Protein AF-A0A1Z9S1Y5-F1 (afdb_monomer_lite)

Radius of gyration: 15.93 Å; chains: 1; bounding box: 48×33×45 Å

Secondary structure (DSSP, 8-state):
------PPEEEEEEEEEE-TT--EEEGGG-TTEEE-TTSEEEEEESSSEEEEEEEEEEEETT-S-GGGEEEEEEEEETTEEEEEPP-PPPHHHHHHHHH-SS---EEEEEEEEEESEEEEEEEEEEEE-SS-EEEEEEEEEEEEEE---

Sequence (149 aa):
FGDVTAASLDGDWEVAVITEDGELVLASASGDVLDMDGDGFAWTTDDGVLHGTAWVLFTLSDNHEVSENDVEIRLSSNAGSDLIEAATVPDALLNLSRADADHRWFAMPLGSDLAEGRWTITVDIEEQGSPWVNTREYSWYLDIIEERD

pLDDT: mean 82.62, std 13.9, range [41.0, 96.81]

Structure (mmCIF, N/CA/C/O backbone):
data_AF-A0A1Z9S1Y5-F1
#
_entry.id   AF-A0A1Z9S1Y5-F1
#
loop_
_atom_site.group_PDB
_atom_site.id
_atom_site.type_symbol
_atom_site.label_atom_id
_atom_site.label_alt_id
_atom_site.label_comp_id
_atom_site.label_asym_id
_atom_site.label_entity_id
_atom_site.label_seq_id
_atom_site.pdbx_PDB_ins_code
_atom_site.Cartn_x
_atom_site.Cartn_y
_atom_site.Cartn_z
_atom_site.occupancy
_atom_site.B_iso_or_equiv
_atom_site.auth_seq_id
_atom_site.auth_comp_id
_atom_site.auth_asym_id
_atom_site.auth_atom_id
_atom_site.pdbx_PDB_model_num
ATOM 1 N N . PHE A 1 1 ? 21.312 -0.014 -30.162 1.00 41.00 1 PHE A N 1
ATOM 2 C CA . PHE A 1 1 ? 21.051 0.949 -29.085 1.00 41.00 1 PHE A CA 1
ATOM 3 C C . PHE A 1 1 ? 19.736 0.520 -28.479 1.00 41.00 1 PHE A C 1
ATOM 5 O O . PHE A 1 1 ? 18.719 0.691 -29.136 1.00 41.00 1 PHE A O 1
ATOM 12 N N . GLY A 1 2 ? 19.800 -0.222 -27.373 1.00 44.81 2 GLY A N 1
ATOM 13 C CA . GLY A 1 2 ? 18.615 -0.510 -26.571 1.00 44.81 2 GLY A CA 1
ATOM 14 C C . GLY A 1 2 ? 18.351 0.728 -25.733 1.00 44.81 2 GLY A C 1
ATOM 15 O O . GLY A 1 2 ? 19.301 1.290 -25.188 1.00 44.81 2 GLY A O 1
ATOM 16 N N . ASP A 1 3 ? 17.118 1.205 -25.764 1.00 48.28 3 ASP A N 1
ATOM 17 C CA . ASP A 1 3 ? 16.650 2.226 -24.841 1.00 48.28 3 ASP A CA 1
ATOM 18 C C . ASP A 1 3 ? 16.735 1.611 -23.440 1.00 48.28 3 ASP A C 1
ATOM 20 O O . ASP A 1 3 ? 16.149 0.556 -23.215 1.00 48.28 3 ASP A O 1
ATOM 24 N N . VAL A 1 4 ? 17.565 2.172 -22.560 1.00 53.72 4 VAL A N 1
ATOM 25 C CA . VAL A 1 4 ? 17.573 1.778 -21.147 1.00 53.72 4 VAL A CA 1
ATOM 26 C C . VAL A 1 4 ? 16.580 2.723 -20.508 1.00 53.72 4 VAL A C 1
ATOM 28 O O . VAL A 1 4 ? 16.883 3.903 -20.330 1.00 53.72 4 VAL A O 1
ATOM 31 N N . THR A 1 5 ? 15.367 2.244 -20.282 1.00 55.66 5 THR A N 1
ATOM 32 C CA . THR A 1 5 ? 14.319 2.967 -19.568 1.00 55.66 5 THR A CA 1
ATOM 33 C C . THR A 1 5 ? 14.174 2.335 -18.199 1.00 55.66 5 THR A C 1
ATOM 35 O O . THR A 1 5 ? 14.059 1.119 -18.169 1.00 55.66 5 THR A O 1
ATOM 38 N N . ALA A 1 6 ? 14.106 3.144 -17.130 1.00 58.16 6 ALA A N 1
ATOM 39 C CA . ALA A 1 6 ? 13.789 2.648 -15.783 1.00 58.16 6 ALA A CA 1
ATOM 40 C C . ALA A 1 6 ? 12.621 1.651 -15.817 1.00 58.16 6 ALA A C 1
ATOM 42 O O . ALA A 1 6 ? 11.691 1.842 -16.607 1.00 58.16 6 ALA A O 1
ATOM 43 N N . ALA A 1 7 ? 12.620 0.651 -14.942 1.00 63.03 7 ALA A N 1
ATOM 44 C CA . ALA A 1 7 ? 11.512 -0.289 -14.828 1.00 63.03 7 ALA A CA 1
ATOM 45 C C . ALA A 1 7 ? 10.161 0.436 -14.645 1.00 63.03 7 ALA A C 1
ATOM 47 O O . ALA A 1 7 ? 10.035 1.392 -13.878 1.00 63.03 7 ALA A O 1
ATOM 48 N N . SER A 1 8 ? 9.128 0.031 -15.388 1.00 65.50 8 SER A N 1
ATOM 49 C CA . SER A 1 8 ? 7.755 0.543 -15.201 1.00 65.50 8 SER A CA 1
ATOM 50 C C . SER A 1 8 ? 7.007 -0.324 -14.233 1.00 65.50 8 SER A C 1
ATOM 52 O O . SER A 1 8 ? 7.274 -1.515 -14.203 1.00 65.50 8 SER A O 1
ATOM 54 N N . LEU A 1 9 ? 5.991 0.222 -13.573 1.00 74.56 9 LEU A N 1
ATOM 55 C CA . LEU A 1 9 ? 4.894 -0.621 -13.111 1.00 74.56 9 LEU A CA 1
ATOM 56 C C . LEU A 1 9 ? 4.371 -1.479 -14.266 1.00 74.56 9 LEU A C 1
ATOM 58 O O . LEU A 1 9 ? 4.032 -0.936 -15.320 1.00 74.56 9 LEU A O 1
ATOM 62 N N . ASP A 1 10 ? 4.306 -2.794 -14.058 1.00 72.38 10 ASP A N 1
ATOM 63 C CA . ASP A 1 10 ? 3.785 -3.743 -15.058 1.00 72.38 10 ASP A CA 1
ATOM 64 C C . ASP A 1 10 ? 2.255 -3.851 -15.053 1.00 72.38 10 ASP A C 1
ATOM 66 O O . ASP A 1 10 ? 1.669 -4.660 -15.763 1.00 72.38 10 ASP A O 1
ATOM 70 N N . GLY A 1 11 ? 1.598 -2.989 -14.278 1.00 65.25 11 GLY A N 1
ATOM 71 C CA . GLY A 1 11 ? 0.151 -2.807 -14.307 1.00 65.25 11 GLY A CA 1
ATOM 72 C C . GLY A 1 11 ? -0.504 -2.955 -12.947 1.00 65.25 11 GLY A C 1
ATOM 73 O O . GLY A 1 11 ? -1.480 -2.255 -12.703 1.00 65.25 11 GLY A O 1
ATOM 74 N N . ASP A 1 12 ? 0.078 -3.753 -12.049 1.00 78.94 12 ASP A N 1
ATOM 75 C CA . ASP A 1 12 ? -0.588 -4.103 -10.796 1.00 78.94 12 ASP A CA 1
ATOM 76 C C . ASP A 1 12 ? 0.208 -3.680 -9.558 1.00 78.94 12 ASP A C 1
ATOM 78 O O . ASP A 1 12 ? 1.426 -3.886 -9.443 1.00 78.94 12 ASP A O 1
ATOM 82 N N . TRP A 1 13 ? -0.530 -3.089 -8.624 1.00 90.94 13 TRP A N 1
ATOM 83 C CA . TRP A 1 13 ? -0.116 -2.763 -7.269 1.00 90.94 13 TRP A CA 1
ATOM 84 C C . TRP A 1 13 ? -1.245 -3.152 -6.306 1.00 90.94 13 TRP A C 1
ATOM 86 O O . TRP A 1 13 ? -2.399 -3.275 -6.709 1.00 90.94 13 TRP A O 1
ATOM 96 N N . GLU A 1 14 ? -0.911 -3.388 -5.045 1.00 92.88 14 GLU A N 1
ATOM 97 C CA . GLU A 1 14 ? -1.836 -3.898 -4.033 1.00 92.88 14 GLU A CA 1
ATOM 98 C C . GLU A 1 14 ? -1.385 -3.443 -2.638 1.00 92.88 14 GLU A C 1
ATOM 100 O O . GLU A 1 14 ? -0.199 -3.180 -2.411 1.00 92.88 14 GLU A O 1
ATOM 105 N N . VAL A 1 15 ? -2.316 -3.384 -1.682 1.00 95.00 15 VAL A N 1
ATOM 106 C CA . VAL A 1 15 ? -1.984 -3.250 -0.258 1.00 95.00 15 VAL A CA 1
ATOM 107 C C . VAL A 1 15 ? -2.296 -4.562 0.447 1.00 95.00 15 VAL A C 1
ATOM 109 O O . VAL A 1 15 ? -3.376 -5.128 0.313 1.00 95.00 15 VAL A O 1
ATOM 112 N N . ALA A 1 16 ? -1.343 -5.052 1.226 1.00 96.00 16 ALA A N 1
ATOM 113 C CA . ALA A 1 16 ? -1.512 -6.241 2.041 1.00 96.00 16 ALA A CA 1
ATOM 114 C C . ALA A 1 16 ? -1.347 -5.907 3.519 1.00 96.00 16 ALA A C 1
ATOM 116 O O . ALA A 1 16 ? -0.467 -5.134 3.891 1.00 96.00 16 ALA A O 1
ATOM 117 N N . VAL A 1 17 ? -2.139 -6.543 4.371 1.00 96.81 17 VAL A N 1
ATOM 118 C CA . VAL A 1 17 ? -1.999 -6.473 5.825 1.00 96.81 17 VAL A CA 1
ATOM 119 C C . VAL A 1 17 ? -1.777 -7.878 6.348 1.00 96.81 17 VAL A C 1
ATOM 121 O O . VAL A 1 17 ? -2.521 -8.799 6.017 1.00 96.81 17 VAL A O 1
ATOM 124 N N . ILE A 1 18 ? -0.736 -8.047 7.156 1.00 95.81 18 ILE A N 1
ATOM 125 C CA . ILE A 1 18 ? -0.562 -9.248 7.967 1.00 95.81 18 ILE A CA 1
ATOM 126 C C . ILE A 1 18 ? -1.072 -8.916 9.361 1.00 95.81 18 ILE A C 1
ATOM 128 O O . ILE A 1 18 ? -0.449 -8.119 10.065 1.00 95.81 18 ILE A O 1
ATOM 132 N N . THR A 1 19 ? -2.209 -9.499 9.733 1.00 94.00 19 THR A N 1
ATOM 133 C CA . THR A 1 19 ? -2.857 -9.259 11.028 1.00 94.00 19 THR A CA 1
ATOM 134 C C . THR A 1 19 ? -1.986 -9.761 12.182 1.00 94.00 19 THR A C 1
ATOM 136 O O . THR A 1 19 ? -1.036 -10.524 11.981 1.00 94.00 19 THR A O 1
ATOM 139 N N . GLU A 1 20 ? -2.317 -9.376 13.415 1.00 90.44 20 GLU A N 1
ATOM 140 C CA . GLU A 1 20 ? -1.613 -9.866 14.612 1.00 90.44 20 GLU A CA 1
ATOM 141 C C . GLU A 1 20 ? -1.639 -11.401 14.740 1.00 90.44 20 GLU A C 1
ATOM 143 O O . GLU A 1 20 ? -0.684 -12.004 15.237 1.00 90.44 20 GLU A O 1
ATOM 148 N N . ASP A 1 21 ? -2.695 -12.042 14.230 1.00 91.44 21 ASP A N 1
ATOM 149 C CA . ASP A 1 21 ? -2.848 -13.501 14.188 1.00 91.44 21 ASP A CA 1
ATOM 150 C C . ASP A 1 21 ? -2.053 -14.163 13.041 1.00 91.44 21 ASP A C 1
ATOM 152 O O . ASP A 1 21 ? -2.025 -15.392 12.914 1.00 91.44 21 ASP A O 1
ATOM 156 N N . GLY A 1 22 ? -1.371 -13.366 12.212 1.00 91.00 22 GLY A N 1
ATOM 157 C CA . GLY A 1 22 ? -0.557 -13.819 11.084 1.00 91.00 22 GLY A CA 1
ATOM 158 C C . GLY A 1 22 ? -1.350 -14.110 9.808 1.00 91.00 22 GLY A C 1
ATOM 159 O O . GLY A 1 22 ? -0.816 -14.744 8.895 1.00 91.00 22 GLY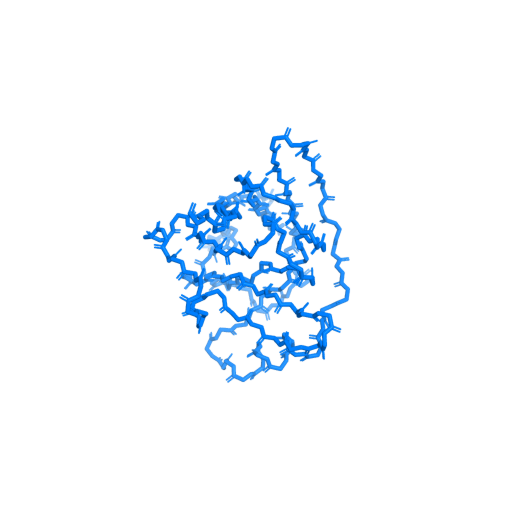 A O 1
ATOM 160 N N . GLU A 1 23 ? -2.610 -13.679 9.731 1.00 93.50 23 GLU A N 1
ATOM 161 C CA . GLU A 1 23 ? -3.429 -13.803 8.525 1.00 93.50 23 GLU A CA 1
ATOM 162 C C . GLU A 1 23 ? -3.030 -12.745 7.495 1.00 93.50 23 GLU A C 1
ATOM 164 O O . GLU A 1 23 ? -2.859 -11.579 7.835 1.00 93.50 23 GLU A O 1
ATOM 169 N N . LEU A 1 24 ? -2.893 -13.154 6.231 1.00 94.94 24 LEU A N 1
ATOM 170 C CA . LEU A 1 24 ? -2.663 -12.242 5.113 1.00 94.94 24 LEU A CA 1
ATOM 171 C C . LEU A 1 24 ? -4.004 -11.800 4.522 1.00 94.94 24 LEU A C 1
ATOM 173 O O . LEU A 1 24 ? -4.733 -12.623 3.969 1.00 94.94 24 LEU A O 1
ATOM 177 N N . VAL A 1 25 ? -4.268 -10.498 4.563 1.00 95.62 25 VAL A N 1
ATOM 178 C CA . VAL A 1 25 ? -5.434 -9.855 3.954 1.00 95.62 25 VAL A CA 1
ATOM 179 C C . VAL A 1 25 ? -4.959 -8.947 2.823 1.00 95.62 25 VAL A C 1
ATOM 181 O O . VAL A 1 25 ? -4.108 -8.088 3.040 1.00 95.62 25 VAL A O 1
ATOM 184 N N . LEU A 1 26 ? -5.496 -9.138 1.617 1.00 95.19 26 LEU A N 1
ATOM 185 C CA . LEU A 1 26 ? -5.270 -8.237 0.480 1.00 95.19 26 LEU A CA 1
ATOM 186 C C . LEU A 1 26 ? -6.399 -7.214 0.419 1.00 95.19 26 LEU A C 1
ATOM 188 O O . LEU A 1 26 ? -7.560 -7.585 0.608 1.00 95.19 26 LEU A O 1
ATOM 192 N N . ALA A 1 27 ? -6.071 -5.957 0.131 1.00 95.00 27 ALA A N 1
ATOM 193 C CA . ALA A 1 27 ? -7.040 -4.874 0.095 1.00 95.00 27 ALA A CA 1
ATOM 194 C C . ALA A 1 27 ? -8.111 -5.148 -0.974 1.00 95.00 27 ALA A C 1
ATOM 196 O O . ALA A 1 27 ? -9.299 -5.104 -0.666 1.00 95.00 27 ALA A O 1
ATOM 197 N N . SER A 1 28 ? -7.718 -5.596 -2.172 1.00 92.19 28 SER A N 1
ATOM 198 C CA . SER A 1 28 ? -8.663 -5.995 -3.234 1.00 92.19 28 SER A CA 1
ATOM 199 C C . SER A 1 28 ? -9.589 -7.172 -2.890 1.00 92.19 28 SER A C 1
ATOM 201 O O . SER A 1 28 ? -10.629 -7.350 -3.528 1.00 92.19 28 SER A O 1
ATOM 203 N N . ALA A 1 29 ? -9.227 -7.994 -1.901 1.00 92.19 29 ALA A N 1
ATOM 204 C CA . ALA A 1 29 ? -9.997 -9.164 -1.480 1.00 92.19 29 ALA A CA 1
ATOM 205 C C . ALA A 1 29 ? -10.808 -8.929 -0.195 1.00 92.19 29 ALA A C 1
ATOM 207 O O . ALA A 1 29 ? -11.582 -9.804 0.205 1.00 92.19 29 ALA A O 1
ATOM 208 N N . SER A 1 30 ? -10.624 -7.782 0.461 1.00 92.31 30 SER A N 1
ATOM 209 C CA . SER A 1 30 ? -11.293 -7.444 1.713 1.00 92.31 30 SER A CA 1
ATOM 210 C C . SER A 1 30 ? -12.684 -6.859 1.464 1.00 92.31 30 SER A C 1
ATOM 212 O O . SER A 1 30 ? -12.891 -6.069 0.547 1.00 92.31 30 SER A O 1
ATOM 214 N N . GLY A 1 31 ? -13.652 -7.236 2.303 1.00 91.38 31 GLY A N 1
ATOM 215 C CA . GLY A 1 31 ? -14.997 -6.649 2.277 1.00 91.38 31 GLY A CA 1
ATOM 216 C C . GLY A 1 31 ? -15.055 -5.233 2.853 1.00 91.38 31 GLY A C 1
ATOM 217 O O . GLY A 1 31 ? -15.989 -4.495 2.545 1.00 91.38 31 GLY A O 1
ATOM 218 N N . ASP A 1 32 ? -14.044 -4.859 3.637 1.00 92.75 32 ASP A N 1
ATOM 219 C CA . ASP A 1 32 ? -13.965 -3.586 4.364 1.00 92.75 32 ASP A CA 1
ATOM 220 C C . ASP A 1 32 ? -13.137 -2.541 3.603 1.00 92.75 32 ASP A C 1
ATOM 222 O O . ASP A 1 32 ? -12.781 -1.491 4.138 1.00 92.75 32 ASP A O 1
ATOM 226 N N . VAL A 1 33 ? -12.798 -2.842 2.348 1.00 96.25 33 VAL A N 1
ATOM 227 C CA . VAL A 1 33 ? -11.968 -1.996 1.498 1.00 96.25 33 VAL A CA 1
ATOM 228 C C . VAL A 1 33 ? -12.740 -1.554 0.265 1.00 96.25 33 VAL A C 1
ATOM 230 O O . VAL A 1 33 ? -13.401 -2.341 -0.413 1.00 96.25 33 VAL A O 1
ATOM 233 N N . LEU A 1 34 ? -12.600 -0.273 -0.057 1.00 95.00 34 LEU A N 1
ATOM 234 C CA . LEU A 1 34 ? -13.040 0.314 -1.313 1.00 95.00 34 LEU A CA 1
ATOM 235 C C . LEU A 1 34 ? -11.820 0.640 -2.182 1.00 95.00 34 LEU A C 1
ATOM 237 O O . LEU A 1 34 ? -10.925 1.366 -1.750 1.00 95.00 34 LEU A O 1
ATOM 241 N N . ASP A 1 35 ? -11.808 0.131 -3.414 1.00 93.38 35 ASP A N 1
ATOM 242 C CA . ASP A 1 35 ? -10.882 0.574 -4.463 1.00 93.38 35 ASP A CA 1
ATOM 243 C C . ASP A 1 35 ? -11.248 2.005 -4.889 1.00 93.38 35 ASP A C 1
ATOM 245 O O . ASP A 1 35 ? -12.419 2.318 -5.128 1.00 93.38 35 ASP A O 1
ATOM 249 N N . MET A 1 36 ? -10.248 2.883 -4.954 1.00 91.44 36 MET A N 1
ATOM 250 C CA . MET A 1 36 ? -10.388 4.284 -5.345 1.00 91.44 36 MET A CA 1
ATOM 251 C C . MET A 1 36 ? -10.043 4.499 -6.827 1.00 91.44 36 MET A C 1
ATOM 253 O O . MET A 1 36 ? -9.318 5.431 -7.167 1.00 91.44 36 MET A O 1
ATOM 257 N N . ASP A 1 37 ? -10.552 3.635 -7.707 1.00 87.50 37 ASP A N 1
ATOM 258 C CA . ASP A 1 37 ? -10.356 3.676 -9.164 1.00 87.50 37 ASP A CA 1
ATOM 259 C C . ASP A 1 37 ? -8.868 3.683 -9.582 1.00 87.50 37 ASP A C 1
ATOM 261 O O . ASP A 1 37 ? -8.474 4.338 -10.551 1.00 87.50 37 ASP A O 1
ATOM 265 N N . GLY A 1 38 ? -8.029 2.947 -8.845 1.00 84.94 38 GLY A N 1
ATOM 266 C CA . GLY A 1 38 ? -6.584 2.850 -9.083 1.00 84.94 38 GLY A CA 1
ATOM 267 C C . GLY A 1 38 ? -5.725 3.944 -8.432 1.00 84.94 38 GLY A C 1
ATOM 268 O O . GLY A 1 38 ? -4.502 3.799 -8.418 1.00 84.94 38 GLY A O 1
ATOM 269 N N . ASP A 1 39 ? -6.326 4.987 -7.844 1.00 88.88 39 ASP A N 1
ATOM 270 C CA . ASP A 1 39 ? -5.596 6.026 -7.093 1.00 88.88 39 ASP A CA 1
ATOM 271 C C . ASP A 1 39 ? -5.199 5.558 -5.680 1.00 88.88 39 ASP A C 1
ATOM 273 O O . ASP A 1 39 ? -4.332 6.156 -5.035 1.00 88.88 39 ASP A O 1
ATOM 277 N N . GLY A 1 40 ? -5.849 4.517 -5.157 1.00 93.31 40 GLY A N 1
ATOM 278 C CA . GLY A 1 40 ? -5.665 4.104 -3.774 1.00 93.31 40 GLY A CA 1
ATOM 279 C C . GLY A 1 40 ? -6.664 3.068 -3.274 1.00 93.31 40 GLY A C 1
ATOM 280 O O . GLY A 1 40 ? -7.526 2.597 -4.014 1.00 93.31 40 GLY A O 1
ATOM 281 N N . PHE A 1 41 ? -6.581 2.788 -1.977 1.00 96.56 41 PHE A N 1
ATOM 282 C CA . PHE A 1 41 ? -7.567 2.016 -1.227 1.00 96.56 41 PHE A CA 1
ATOM 283 C C . PHE A 1 41 ? -8.080 2.828 -0.040 1.00 96.56 41 PHE A C 1
ATOM 285 O O . PHE A 1 41 ? -7.310 3.523 0.624 1.00 96.56 41 PHE A O 1
ATOM 292 N N . ALA A 1 42 ? -9.368 2.701 0.265 1.00 96.31 42 ALA A N 1
ATOM 293 C CA . ALA A 1 42 ? -9.949 3.175 1.514 1.00 96.31 42 ALA A CA 1
ATOM 294 C C . ALA A 1 42 ? -10.344 1.971 2.372 1.00 96.31 42 ALA A C 1
ATOM 296 O O . ALA A 1 42 ? -11.211 1.197 1.976 1.00 96.31 42 ALA A O 1
ATOM 297 N N . TRP A 1 43 ? -9.694 1.813 3.521 1.00 96.44 43 TRP A N 1
ATOM 298 C CA . TRP A 1 43 ? -9.878 0.713 4.458 1.00 96.44 43 TRP A CA 1
ATOM 299 C C . TRP A 1 43 ? -10.686 1.188 5.666 1.00 96.44 43 TRP A C 1
ATOM 301 O O . TRP A 1 43 ? -10.248 2.066 6.415 1.00 96.44 43 TRP A O 1
ATOM 311 N N . THR A 1 44 ? -11.868 0.609 5.857 1.00 96.38 44 THR A N 1
ATOM 312 C CA . THR A 1 44 ? -12.711 0.870 7.025 1.00 96.38 44 THR A CA 1
ATOM 313 C C . THR A 1 44 ? -12.282 -0.011 8.195 1.00 96.38 44 THR A C 1
ATOM 315 O O . THR A 1 44 ? -12.091 -1.214 8.037 1.00 96.38 44 THR A O 1
ATOM 318 N N . THR A 1 45 ? -12.099 0.592 9.366 1.00 94.62 45 THR A N 1
ATOM 319 C CA . THR A 1 45 ? -11.690 -0.092 10.596 1.00 94.62 45 THR A CA 1
ATOM 320 C C . THR A 1 45 ? -12.603 0.296 11.753 1.00 94.62 45 THR A C 1
ATOM 322 O O . THR A 1 45 ? -13.198 1.373 11.753 1.00 94.62 45 THR A O 1
ATOM 325 N N . ASP A 1 46 ? -12.705 -0.569 12.760 1.00 94.00 46 ASP A N 1
ATOM 326 C CA . ASP A 1 46 ? -13.625 -0.361 13.887 1.00 94.00 46 ASP A CA 1
ATOM 327 C C . ASP A 1 46 ? -13.191 0.776 14.829 1.00 94.00 46 ASP A C 1
ATOM 329 O O . ASP A 1 46 ? -14.019 1.379 15.505 1.00 94.00 46 ASP A O 1
ATOM 333 N N . ASP A 1 47 ? -11.887 1.043 14.927 1.00 94.56 47 ASP A N 1
ATOM 334 C CA . ASP A 1 47 ? -11.298 1.959 15.915 1.00 94.56 47 ASP A CA 1
ATOM 335 C C . ASP A 1 47 ? -10.381 3.022 15.293 1.00 94.56 47 ASP A C 1
ATOM 337 O O . ASP A 1 47 ? -9.607 3.686 15.990 1.00 94.56 47 ASP A O 1
ATOM 341 N N . GLY A 1 48 ? -10.434 3.161 13.967 1.00 94.31 48 GLY A N 1
ATOM 342 C CA . GLY A 1 48 ? -9.560 4.056 13.221 1.00 94.31 48 GLY A CA 1
ATOM 343 C C . GLY A 1 48 ? -8.114 3.569 13.138 1.00 94.31 48 GLY A C 1
ATOM 344 O O . GLY A 1 48 ? -7.250 4.351 12.758 1.00 94.31 48 GLY A O 1
ATOM 345 N N . VAL A 1 49 ? -7.803 2.313 13.479 1.00 95.00 49 VAL A N 1
ATOM 346 C CA . VAL A 1 49 ? -6.455 1.746 13.329 1.00 95.00 49 VAL A CA 1
ATOM 347 C C . VAL A 1 49 ? -6.481 0.537 12.400 1.00 95.00 49 VAL A C 1
ATOM 349 O O . VAL A 1 49 ? -7.295 -0.372 12.542 1.00 95.00 49 VAL A O 1
ATOM 352 N N . LEU A 1 50 ? -5.564 0.515 11.433 1.00 95.38 50 LEU A N 1
ATOM 353 C CA . LEU A 1 50 ? -5.299 -0.664 10.617 1.00 95.38 50 LEU A CA 1
ATOM 354 C C . LEU A 1 50 ? -4.298 -1.564 11.347 1.00 95.38 50 LEU A C 1
ATOM 356 O O . LEU A 1 50 ? -3.086 -1.400 11.195 1.00 95.38 50 LEU A O 1
ATOM 360 N N . HIS A 1 51 ? -4.821 -2.473 12.172 1.00 95.50 51 HIS A N 1
ATOM 361 C CA . HIS A 1 51 ? -4.025 -3.376 13.010 1.00 95.50 51 HIS A CA 1
ATOM 362 C C . HIS A 1 51 ? -3.215 -4.387 12.198 1.00 95.50 51 HIS A C 1
ATOM 364 O O . HIS A 1 51 ? -3.696 -4.960 11.217 1.00 95.50 51 HIS A O 1
ATOM 370 N N . GLY A 1 52 ? -2.000 -4.664 12.667 1.00 95.06 52 GLY A N 1
ATOM 371 C CA . GLY A 1 52 ? -1.053 -5.552 11.999 1.00 95.06 52 GLY A CA 1
ATOM 372 C C . GLY A 1 52 ? -0.046 -4.789 11.143 1.00 95.06 52 GLY A C 1
ATOM 373 O O . GLY A 1 52 ? 0.070 -3.569 11.223 1.00 95.06 52 GLY A O 1
ATOM 374 N N . THR A 1 53 ? 0.732 -5.511 10.337 1.00 95.31 53 THR A N 1
ATOM 375 C CA . THR A 1 53 ? 1.770 -4.911 9.487 1.00 95.31 53 THR A CA 1
ATOM 376 C C . THR A 1 53 ? 1.263 -4.744 8.063 1.00 95.31 53 THR A C 1
ATOM 378 O O . THR A 1 53 ? 0.998 -5.735 7.380 1.00 95.31 53 THR A O 1
ATOM 381 N N . ALA A 1 54 ? 1.183 -3.497 7.607 1.00 95.31 54 ALA A N 1
ATOM 382 C CA . ALA A 1 54 ? 0.817 -3.131 6.249 1.00 95.31 54 ALA A CA 1
ATOM 383 C C . ALA A 1 54 ? 2.031 -3.174 5.306 1.00 95.31 54 ALA A C 1
ATOM 385 O O . ALA A 1 54 ? 3.156 -2.835 5.684 1.00 95.31 54 ALA A O 1
ATOM 386 N N . TRP A 1 55 ? 1.782 -3.565 4.061 1.00 95.12 55 TRP A N 1
ATOM 387 C CA . TRP A 1 55 ? 2.753 -3.717 2.983 1.00 95.12 55 TRP A CA 1
ATOM 388 C C . TRP A 1 55 ? 2.168 -3.159 1.691 1.00 95.12 55 TRP A C 1
ATOM 390 O O . TRP A 1 55 ? 0.988 -3.365 1.409 1.00 95.12 55 TRP A O 1
ATOM 400 N N . VAL A 1 56 ? 3.003 -2.514 0.882 1.00 93.56 56 VAL A N 1
ATOM 401 C CA . VAL A 1 56 ? 2.689 -2.245 -0.522 1.00 93.56 56 VAL A CA 1
ATOM 402 C C . VAL A 1 56 ? 3.326 -3.329 -1.374 1.00 93.56 56 VAL A C 1
ATOM 404 O O . VAL A 1 56 ? 4.494 -3.691 -1.183 1.00 93.56 56 VAL A O 1
ATOM 407 N N . LEU A 1 57 ? 2.536 -3.860 -2.297 1.00 91.88 57 LEU A N 1
ATOM 408 C CA . LEU A 1 57 ? 2.963 -4.819 -3.294 1.00 91.88 57 LEU A CA 1
ATOM 409 C C . LEU A 1 57 ? 2.882 -4.160 -4.667 1.00 91.88 57 LEU A C 1
ATOM 411 O O . LEU A 1 57 ? 1.919 -3.457 -4.952 1.00 91.88 57 LEU A O 1
ATOM 415 N N . PHE A 1 58 ? 3.870 -4.378 -5.525 1.00 88.25 58 PHE A N 1
ATOM 416 C CA . PHE A 1 58 ? 3.822 -3.896 -6.907 1.00 88.25 58 PHE A CA 1
ATOM 417 C C . PHE A 1 58 ? 4.689 -4.747 -7.828 1.00 88.25 58 PHE A C 1
ATOM 419 O O . PHE A 1 58 ? 5.576 -5.480 -7.385 1.00 88.25 58 PHE A O 1
ATOM 426 N N . THR A 1 59 ? 4.418 -4.659 -9.122 1.00 83.56 59 THR A N 1
ATOM 427 C CA . THR A 1 59 ? 5.090 -5.424 -10.179 1.00 83.56 59 THR A CA 1
ATOM 428 C C . THR A 1 59 ? 5.872 -4.491 -11.089 1.00 83.56 59 THR A C 1
ATOM 430 O O . THR A 1 59 ? 5.474 -3.344 -11.279 1.00 83.56 59 THR A O 1
ATOM 433 N N . LEU A 1 60 ? 6.986 -4.964 -11.656 1.00 79.00 60 LEU A N 1
ATOM 434 C CA . LEU A 1 60 ? 7.830 -4.160 -12.541 1.00 79.00 60 LEU A CA 1
ATOM 435 C C . LEU A 1 60 ? 8.068 -4.854 -13.890 1.00 79.00 60 LEU A C 1
ATOM 437 O O . LEU A 1 60 ? 8.470 -6.014 -13.920 1.00 79.00 60 LEU A O 1
ATOM 441 N N . SER A 1 61 ? 7.856 -4.122 -14.987 1.00 69.62 61 SER A N 1
ATOM 442 C CA . SER A 1 61 ? 7.679 -4.637 -16.355 1.00 69.62 61 SER A CA 1
ATOM 443 C C . SER A 1 61 ? 8.952 -5.123 -17.052 1.00 69.62 61 SER A C 1
ATOM 445 O O . SER A 1 61 ? 8.872 -5.712 -18.124 1.00 69.62 61 SER A O 1
ATOM 447 N N . ASP A 1 62 ? 10.134 -4.837 -16.502 1.00 58.75 62 ASP A N 1
ATOM 448 C CA . ASP A 1 62 ? 11.422 -5.182 -17.134 1.00 58.75 62 ASP A CA 1
ATOM 449 C C . ASP A 1 62 ? 12.487 -5.653 -16.129 1.00 58.75 62 ASP A C 1
ATOM 451 O O . ASP A 1 62 ? 13.682 -5.657 -16.404 1.00 58.75 62 ASP A O 1
ATOM 455 N N . ASN A 1 63 ? 12.069 -6.094 -14.939 1.00 54.22 63 ASN A N 1
ATOM 456 C CA . ASN A 1 63 ? 13.020 -6.552 -13.932 1.00 54.22 63 ASN A CA 1
ATOM 457 C C . ASN A 1 63 ? 13.163 -8.060 -13.990 1.00 54.22 63 ASN A C 1
ATOM 459 O O . ASN A 1 63 ? 12.344 -8.802 -13.443 1.00 54.22 63 ASN A O 1
ATOM 463 N N . HIS A 1 64 ? 14.236 -8.525 -14.633 1.00 49.75 64 HIS A N 1
ATOM 464 C CA . HIS A 1 64 ? 14.635 -9.926 -14.578 1.00 49.75 64 HIS A CA 1
ATOM 465 C C . HIS A 1 64 ? 15.141 -10.320 -13.171 1.00 49.75 64 HIS A C 1
ATOM 467 O O . HIS A 1 64 ? 14.861 -11.449 -12.755 1.00 49.75 64 HIS A O 1
ATOM 473 N N . GLU A 1 65 ? 15.737 -9.400 -12.396 1.00 48.81 65 GLU A N 1
ATOM 474 C CA . GLU A 1 65 ? 16.110 -9.565 -10.977 1.00 48.81 65 GLU A CA 1
ATOM 475 C C . GLU A 1 65 ? 16.080 -8.218 -10.207 1.00 48.81 65 GLU A C 1
ATOM 477 O O . GLU A 1 65 ? 16.389 -7.167 -10.757 1.00 48.81 65 GLU A O 1
ATOM 482 N N . VAL A 1 66 ? 15.722 -8.244 -8.913 1.00 46.44 66 VAL A N 1
ATOM 483 C CA . VAL A 1 66 ? 15.646 -7.061 -8.015 1.00 46.44 66 VAL A CA 1
ATOM 484 C C . VAL A 1 66 ? 16.994 -6.347 -7.850 1.00 46.44 66 VAL A C 1
ATOM 486 O O . VAL A 1 66 ? 17.032 -5.156 -7.577 1.00 46.44 66 VAL A O 1
ATOM 489 N N . SER A 1 67 ? 18.109 -7.060 -8.032 1.00 51.94 67 SER A N 1
ATOM 490 C CA . SER A 1 67 ? 19.464 -6.548 -7.785 1.00 51.94 67 SER A CA 1
ATOM 491 C C . SER A 1 67 ? 19.940 -5.465 -8.755 1.00 51.94 67 SER A C 1
ATOM 493 O O . SER A 1 67 ? 21.046 -4.961 -8.583 1.00 51.94 67 SER A O 1
ATOM 495 N N . GLU A 1 68 ? 19.158 -5.153 -9.788 1.00 58.03 68 GLU A N 1
ATOM 496 C CA . GLU A 1 68 ? 19.514 -4.167 -10.814 1.00 58.03 68 GLU A CA 1
ATOM 497 C C . GLU A 1 68 ? 18.853 -2.793 -10.587 1.00 58.03 68 GLU A C 1
ATOM 499 O O . GLU A 1 68 ? 19.217 -1.835 -11.265 1.00 58.03 68 GLU A O 1
ATOM 504 N N . ASN A 1 69 ? 17.937 -2.673 -9.613 1.00 63.22 69 ASN A N 1
ATOM 505 C CA . ASN A 1 69 ? 17.228 -1.428 -9.302 1.00 63.22 69 ASN A CA 1
ATOM 506 C C . ASN A 1 69 ? 17.412 -1.039 -7.834 1.00 63.22 69 ASN A C 1
ATOM 508 O O . ASN A 1 69 ? 17.269 -1.878 -6.942 1.00 63.22 69 ASN A O 1
ATOM 512 N N . ASP A 1 70 ? 17.648 0.247 -7.594 1.00 70.88 70 ASP A N 1
ATOM 513 C CA . ASP A 1 70 ? 17.552 0.846 -6.269 1.00 70.88 70 ASP A CA 1
ATOM 514 C C . ASP A 1 70 ? 16.105 1.327 -6.079 1.00 70.88 70 ASP A C 1
ATOM 516 O O . ASP A 1 70 ? 15.593 2.127 -6.863 1.00 70.88 70 ASP A O 1
ATOM 520 N N . VAL A 1 71 ? 15.414 0.798 -5.066 1.00 70.31 71 VAL A N 1
ATOM 521 C CA . VAL A 1 71 ? 14.015 1.143 -4.766 1.00 70.31 71 VAL A CA 1
ATOM 522 C C . VAL A 1 71 ? 13.954 1.844 -3.418 1.00 70.31 71 VAL A C 1
ATOM 524 O O . VAL A 1 71 ? 14.322 1.265 -2.394 1.00 70.31 71 VAL A O 1
ATOM 527 N N . GLU A 1 72 ? 13.450 3.072 -3.419 1.00 78.88 72 GLU A N 1
ATOM 528 C CA . GLU A 1 72 ? 13.193 3.876 -2.231 1.00 78.88 72 GLU A CA 1
ATOM 529 C C . GLU A 1 72 ? 11.679 3.986 -2.011 1.00 78.88 72 GLU A C 1
ATOM 531 O O . GLU A 1 72 ? 10.914 4.216 -2.948 1.00 78.88 72 GLU A O 1
ATOM 536 N N . ILE A 1 73 ? 11.222 3.804 -0.769 1.00 77.00 73 ILE A N 1
ATOM 537 C CA . ILE A 1 73 ? 9.817 4.027 -0.418 1.00 77.00 73 ILE A CA 1
ATOM 538 C C . ILE A 1 73 ? 9.712 5.080 0.655 1.00 77.00 73 ILE A C 1
ATOM 540 O O . ILE A 1 73 ? 10.318 4.984 1.723 1.00 77.00 73 ILE A O 1
ATOM 544 N N . ARG A 1 74 ? 8.838 6.045 0.398 1.00 82.56 74 ARG A N 1
ATOM 545 C CA . ARG A 1 74 ? 8.436 7.039 1.372 1.00 82.56 74 ARG A CA 1
ATOM 546 C C . ARG A 1 74 ? 6.975 6.849 1.721 1.00 82.56 74 ARG A C 1
ATOM 548 O O . ARG A 1 74 ? 6.107 6.860 0.850 1.00 82.56 74 ARG A O 1
ATOM 555 N N . LEU A 1 75 ? 6.696 6.756 3.013 1.00 81.12 75 LEU A N 1
ATOM 556 C CA . LEU A 1 75 ? 5.339 6.835 3.525 1.00 81.12 75 LEU A CA 1
ATOM 557 C C . LEU A 1 75 ? 5.136 8.204 4.171 1.00 81.12 75 LEU A C 1
ATOM 559 O O . LEU A 1 75 ? 5.989 8.706 4.906 1.00 81.12 75 LEU A O 1
ATOM 563 N N . SER A 1 76 ? 4.011 8.847 3.878 1.00 82.69 76 SER A N 1
ATOM 564 C CA . SER A 1 76 ? 3.683 10.140 4.475 1.00 82.69 76 SER A CA 1
ATOM 565 C C . SER A 1 76 ? 2.215 10.254 4.847 1.00 82.69 76 SER A C 1
ATOM 567 O O . SER A 1 76 ? 1.345 9.754 4.145 1.00 82.69 76 SER A O 1
ATOM 569 N N . SER A 1 77 ? 1.938 10.932 5.952 1.00 78.75 77 SER A N 1
ATOM 570 C CA . SER A 1 77 ? 0.597 11.275 6.415 1.00 78.75 77 SER A CA 1
ATOM 571 C C . SER A 1 77 ? 0.607 12.639 7.101 1.00 78.75 77 SER A C 1
ATOM 573 O O . SER A 1 77 ? 1.629 13.326 7.186 1.00 78.75 77 SER A O 1
ATOM 575 N N . ASN A 1 78 ? -0.540 13.038 7.647 1.00 67.56 78 ASN A N 1
ATOM 576 C CA . ASN A 1 78 ? -0.640 14.252 8.458 1.00 67.56 78 ASN A CA 1
ATOM 577 C C . ASN A 1 78 ? 0.237 14.203 9.727 1.00 67.56 78 ASN A C 1
ATOM 579 O O . ASN A 1 78 ? 0.521 15.253 10.303 1.00 67.56 78 ASN A O 1
ATOM 583 N N . ALA A 1 79 ? 0.659 13.010 10.164 1.00 61.69 79 ALA A N 1
ATOM 584 C CA . ALA A 1 79 ? 1.516 12.820 11.332 1.00 61.69 79 ALA A CA 1
ATOM 585 C C . ALA A 1 79 ? 3.015 13.008 11.029 1.00 61.69 79 ALA A C 1
ATOM 587 O O . ALA A 1 79 ? 3.806 13.175 11.958 1.00 61.69 79 ALA A O 1
ATOM 588 N N . GLY A 1 80 ? 3.410 13.020 9.754 1.00 72.06 80 GLY A N 1
ATOM 589 C CA . GLY A 1 80 ? 4.806 13.116 9.342 1.00 72.06 80 GLY A CA 1
ATOM 590 C C . GLY A 1 80 ? 5.090 12.340 8.062 1.00 72.06 80 GLY A C 1
ATOM 591 O O . GLY A 1 80 ? 4.198 11.755 7.454 1.00 72.06 80 GLY A O 1
ATOM 592 N N . SER A 1 81 ? 6.347 12.357 7.637 1.00 78.44 81 SER A N 1
ATOM 593 C CA . SER A 1 81 ? 6.828 11.549 6.522 1.00 78.44 81 SER A CA 1
ATOM 594 C C . SER A 1 81 ? 8.074 10.816 6.966 1.00 78.44 81 SER A C 1
ATOM 596 O O . SER A 1 81 ? 8.991 11.451 7.486 1.00 78.44 81 SER A O 1
ATOM 598 N N . ASP A 1 82 ? 8.097 9.515 6.708 1.00 80.81 82 ASP A N 1
ATOM 599 C CA . ASP A 1 82 ? 9.207 8.637 7.033 1.00 80.81 82 ASP A CA 1
ATOM 600 C C . ASP A 1 82 ? 9.704 7.940 5.767 1.00 80.81 82 ASP A C 1
ATOM 602 O O . ASP A 1 82 ? 8.926 7.550 4.888 1.00 80.81 82 ASP A O 1
ATOM 606 N N . LEU A 1 83 ? 11.027 7.813 5.678 1.00 80.62 83 LEU A N 1
ATOM 607 C CA . LEU A 1 83 ? 11.651 6.914 4.724 1.00 80.62 83 LEU A CA 1
ATOM 608 C C . LEU A 1 83 ? 11.536 5.495 5.272 1.00 80.62 83 LEU A C 1
ATOM 610 O O . LEU A 1 83 ? 11.906 5.247 6.423 1.00 80.62 83 LEU A O 1
ATOM 614 N N . ILE A 1 84 ? 11.029 4.579 4.454 1.00 81.44 84 ILE A N 1
ATOM 615 C CA . ILE A 1 84 ? 10.838 3.196 4.855 1.00 81.44 84 ILE A CA 1
ATOM 616 C C . ILE A 1 84 ? 11.986 2.342 4.332 1.00 81.44 84 ILE A C 1
ATOM 618 O O . ILE A 1 84 ? 12.205 2.204 3.131 1.00 81.44 84 ILE A O 1
ATOM 622 N N . GLU A 1 85 ? 12.711 1.745 5.271 1.00 77.44 85 GLU A N 1
ATOM 623 C CA . GLU A 1 85 ? 13.778 0.796 4.980 1.00 77.44 85 GLU A CA 1
ATOM 624 C C . GLU A 1 85 ? 13.198 -0.558 4.554 1.00 77.44 85 GLU A C 1
ATOM 626 O O . GLU A 1 85 ? 12.176 -1.019 5.076 1.00 77.44 85 GLU A O 1
ATOM 631 N N . ALA A 1 86 ? 13.891 -1.237 3.641 1.00 75.94 86 ALA A N 1
ATOM 632 C CA . ALA A 1 86 ? 13.528 -2.590 3.247 1.00 75.94 86 ALA A CA 1
ATOM 633 C C . ALA A 1 86 ? 13.521 -3.533 4.466 1.00 75.94 86 ALA A C 1
ATOM 635 O O . ALA A 1 86 ? 14.463 -3.568 5.264 1.00 75.94 86 ALA A O 1
ATOM 636 N N . ALA A 1 87 ? 12.469 -4.342 4.589 1.00 81.19 87 ALA A N 1
ATOM 637 C CA . ALA A 1 87 ? 12.349 -5.362 5.627 1.00 81.19 87 ALA A CA 1
ATOM 638 C C . ALA A 1 87 ? 12.454 -6.774 5.044 1.00 81.19 87 ALA A C 1
ATOM 640 O O . ALA A 1 87 ? 12.349 -6.998 3.839 1.00 81.19 87 ALA A O 1
ATOM 641 N N . THR A 1 88 ? 12.644 -7.763 5.921 1.00 85.38 88 THR A N 1
ATOM 642 C CA . THR A 1 88 ? 12.512 -9.168 5.519 1.00 85.38 88 THR A CA 1
ATOM 643 C C . THR A 1 88 ? 11.068 -9.435 5.114 1.00 85.38 88 THR A C 1
ATOM 645 O O . THR A 1 88 ? 10.172 -9.305 5.944 1.00 85.38 88 THR A O 1
ATOM 648 N N . VAL A 1 89 ? 10.858 -9.818 3.854 1.00 87.19 89 VAL A N 1
ATOM 649 C CA . VAL A 1 89 ? 9.528 -10.126 3.321 1.00 87.19 89 VAL A CA 1
ATOM 650 C C . VAL A 1 89 ? 8.991 -11.412 3.973 1.00 87.19 89 VAL A C 1
ATOM 652 O O . VAL A 1 89 ? 9.658 -12.448 3.904 1.00 87.19 89 VAL A O 1
ATOM 655 N N . PRO A 1 90 ? 7.801 -11.376 4.596 1.00 90.19 90 PRO A N 1
ATOM 656 C CA . PRO A 1 90 ? 7.152 -12.536 5.198 1.00 90.19 90 PRO A CA 1
ATOM 657 C C . PRO A 1 90 ? 6.880 -13.665 4.199 1.00 90.19 90 PRO A C 1
ATOM 659 O O . PRO A 1 90 ? 6.514 -13.420 3.048 1.00 90.19 90 PRO A O 1
ATOM 662 N N . ASP A 1 91 ? 6.958 -14.915 4.667 1.00 91.00 91 ASP A N 1
ATOM 663 C CA . ASP A 1 91 ? 6.734 -16.106 3.832 1.00 91.00 91 ASP A CA 1
ATOM 664 C C . ASP A 1 91 ? 5.371 -16.096 3.126 1.00 91.00 91 ASP A C 1
ATOM 666 O O . ASP A 1 91 ? 5.265 -16.570 1.998 1.00 91.00 91 ASP A O 1
ATOM 670 N N . ALA A 1 92 ? 4.328 -15.539 3.752 1.00 90.62 92 ALA A N 1
ATOM 671 C CA . ALA A 1 92 ? 3.004 -15.416 3.142 1.00 90.62 92 ALA A CA 1
ATOM 672 C C . ALA A 1 92 ? 3.043 -14.597 1.837 1.00 90.62 92 ALA A C 1
ATOM 674 O O . ALA A 1 92 ? 2.515 -15.040 0.817 1.00 90.62 92 ALA A O 1
ATOM 675 N N . LEU A 1 93 ? 3.746 -13.460 1.843 1.00 89.56 93 LEU A N 1
ATOM 676 C CA . LEU A 1 93 ? 3.914 -12.593 0.674 1.00 89.56 93 LEU A CA 1
ATOM 677 C C . LEU A 1 93 ? 4.877 -13.197 -0.354 1.00 89.56 93 LEU A C 1
ATOM 679 O O . LEU A 1 93 ? 4.631 -13.121 -1.556 1.00 89.56 93 LEU A O 1
ATOM 683 N N . LEU A 1 94 ? 5.933 -13.881 0.099 1.00 87.06 94 LEU A N 1
ATOM 684 C CA . LEU A 1 94 ? 6.811 -14.637 -0.800 1.00 87.06 94 LEU A CA 1
ATOM 685 C C . LEU A 1 94 ? 6.053 -15.755 -1.523 1.00 87.06 94 LEU A C 1
ATOM 687 O O . LEU A 1 94 ? 6.297 -16.006 -2.701 1.00 87.06 94 LEU A O 1
ATOM 691 N N . ASN A 1 95 ? 5.144 -16.440 -0.832 1.00 88.56 95 ASN A N 1
ATOM 692 C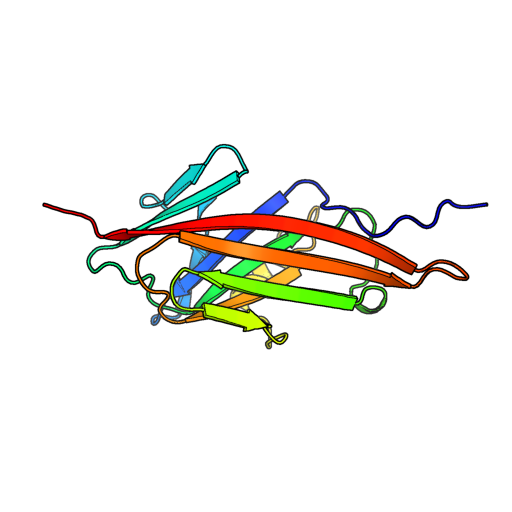 CA . ASN A 1 95 ? 4.329 -17.496 -1.419 1.00 88.56 95 ASN A CA 1
ATOM 693 C C . ASN A 1 95 ? 3.293 -16.936 -2.396 1.00 88.56 95 ASN A C 1
ATOM 695 O O . ASN A 1 95 ? 3.098 -17.550 -3.441 1.00 88.56 95 ASN A O 1
ATOM 699 N N . LEU A 1 96 ? 2.695 -15.775 -2.102 1.00 86.81 96 LEU A N 1
ATOM 700 C CA . LEU A 1 96 ? 1.835 -15.047 -3.042 1.00 86.81 96 LEU A CA 1
ATOM 701 C C . LEU A 1 96 ? 2.602 -14.727 -4.336 1.00 86.81 96 LEU A C 1
ATOM 703 O O . LEU A 1 96 ? 2.193 -15.154 -5.411 1.00 86.81 96 LEU A O 1
ATOM 707 N N . SER A 1 97 ? 3.776 -14.099 -4.205 1.00 83.31 97 SER A N 1
ATOM 708 C CA . SER A 1 97 ? 4.665 -13.756 -5.326 1.00 83.31 97 SER A CA 1
ATOM 709 C C . SER A 1 97 ? 5.114 -14.977 -6.140 1.00 83.31 97 SER A C 1
ATOM 711 O O . SER A 1 97 ? 5.267 -14.909 -7.351 1.00 83.31 97 SER A O 1
ATOM 713 N N . ARG A 1 98 ? 5.304 -16.138 -5.500 1.00 83.00 98 ARG A N 1
ATOM 714 C CA . ARG A 1 98 ? 5.662 -17.392 -6.193 1.00 83.00 98 ARG A CA 1
ATOM 715 C C . ARG A 1 98 ? 4.486 -18.076 -6.881 1.00 83.00 98 ARG A C 1
ATOM 717 O O . ARG A 1 98 ? 4.708 -18.834 -7.824 1.00 83.00 98 ARG A O 1
ATOM 724 N N . ALA A 1 99 ? 3.280 -17.922 -6.342 1.00 83.69 99 ALA A N 1
ATOM 725 C CA . ALA A 1 99 ? 2.074 -18.532 -6.887 1.00 83.69 99 ALA A CA 1
ATOM 726 C C . ALA A 1 99 ? 1.578 -17.787 -8.133 1.00 83.69 99 ALA A C 1
ATOM 728 O O . ALA A 1 99 ? 0.988 -18.411 -9.016 1.00 83.69 99 ALA A O 1
ATOM 729 N N . ASP A 1 100 ? 1.854 -16.487 -8.209 1.00 77.31 100 ASP A N 1
ATOM 730 C CA . ASP A 1 100 ? 1.593 -15.655 -9.372 1.00 77.31 100 ASP A CA 1
ATOM 731 C C . ASP A 1 100 ? 2.768 -15.740 -10.361 1.00 77.31 100 ASP A C 1
ATOM 733 O O . ASP A 1 100 ? 3.766 -15.031 -10.268 1.00 77.31 100 ASP A O 1
ATOM 737 N N . ALA A 1 101 ? 2.690 -16.701 -11.284 1.00 68.94 101 ALA A N 1
ATOM 738 C CA . ALA A 1 101 ? 3.761 -16.950 -12.250 1.00 68.94 101 ALA A CA 1
ATOM 739 C C . ALA A 1 101 ? 3.930 -15.816 -13.275 1.00 68.94 101 ALA A C 1
ATOM 741 O O . ALA A 1 101 ? 4.992 -15.729 -13.898 1.00 68.94 101 ALA A O 1
ATOM 742 N N . ASP A 1 102 ? 2.896 -14.990 -13.444 1.00 69.44 102 ASP A N 1
ATOM 743 C CA . ASP A 1 102 ? 2.877 -13.872 -14.381 1.00 69.44 102 ASP A CA 1
ATOM 744 C C . ASP A 1 102 ? 3.383 -12.587 -13.702 1.00 69.44 102 ASP A C 1
ATOM 746 O O . ASP A 1 102 ? 4.061 -11.788 -14.346 1.00 69.44 102 ASP A O 1
ATOM 750 N N . HIS A 1 103 ? 3.179 -12.442 -12.385 1.00 68.88 103 HIS A N 1
ATOM 751 C CA . HIS A 1 103 ? 3.597 -11.267 -11.622 1.00 68.88 103 HIS A CA 1
ATOM 752 C C . HIS A 1 103 ? 4.573 -11.592 -10.487 1.00 68.88 103 HIS A C 1
ATOM 754 O O . HIS A 1 103 ? 4.224 -12.160 -9.452 1.00 68.88 103 HIS A O 1
ATOM 760 N N . ARG A 1 104 ? 5.815 -11.108 -10.610 1.00 75.00 104 ARG A N 1
ATOM 761 C CA . ARG A 1 104 ? 6.763 -11.107 -9.486 1.00 75.00 104 ARG A CA 1
ATOM 762 C C . ARG A 1 104 ? 6.557 -9.873 -8.625 1.00 75.00 104 ARG A C 1
ATOM 764 O O . ARG A 1 104 ? 7.146 -8.823 -8.872 1.00 75.00 104 ARG A O 1
ATOM 771 N N . TRP A 1 105 ? 5.730 -10.037 -7.602 1.00 82.75 105 TRP A N 1
ATOM 772 C CA . TRP A 1 105 ? 5.443 -9.001 -6.620 1.00 82.75 105 TRP A CA 1
ATOM 773 C C . TRP A 1 105 ? 6.694 -8.633 -5.819 1.00 82.75 105 TRP A C 1
ATOM 775 O O . TRP A 1 105 ? 7.302 -9.488 -5.164 1.00 82.75 105 TRP A O 1
ATOM 785 N N . PHE A 1 106 ? 7.040 -7.351 -5.854 1.00 82.75 106 PHE A N 1
ATOM 786 C CA . PHE A 1 106 ? 7.898 -6.689 -4.882 1.00 82.75 106 PHE A CA 1
ATOM 787 C C . PHE A 1 106 ? 7.046 -6.346 -3.673 1.00 82.75 106 PHE A C 1
ATOM 789 O O . PHE A 1 106 ? 5.915 -5.905 -3.838 1.00 82.75 106 PHE A O 1
ATOM 796 N N . ALA A 1 107 ? 7.578 -6.556 -2.473 1.00 87.81 107 ALA A N 1
ATOM 797 C CA . ALA A 1 107 ? 6.868 -6.284 -1.235 1.00 87.81 107 ALA A CA 1
ATOM 798 C C . ALA A 1 107 ? 7.725 -5.397 -0.351 1.00 87.81 107 ALA A C 1
ATOM 800 O O . ALA A 1 107 ? 8.868 -5.740 -0.043 1.00 87.81 107 ALA A O 1
ATOM 801 N N . MET A 1 108 ? 7.155 -4.282 0.079 1.00 88.69 108 MET A N 1
ATOM 802 C CA . MET A 1 108 ? 7.828 -3.344 0.959 1.00 88.69 108 MET A CA 1
ATOM 803 C C . MET A 1 108 ? 6.903 -2.963 2.109 1.00 88.69 108 MET A C 1
ATOM 805 O O . MET A 1 108 ? 5.701 -2.786 1.890 1.00 88.69 108 MET A O 1
ATOM 809 N N . PRO A 1 109 ? 7.426 -2.873 3.341 1.00 90.75 109 PRO A N 1
ATOM 810 C CA . PRO A 1 109 ? 6.593 -2.540 4.481 1.00 90.75 109 PRO A CA 1
ATOM 811 C C . PRO A 1 109 ? 6.107 -1.092 4.358 1.00 90.75 109 PRO A C 1
ATOM 813 O O . PRO A 1 109 ? 6.782 -0.242 3.786 1.00 90.75 109 PRO A O 1
ATOM 816 N N . LEU A 1 110 ? 4.938 -0.814 4.920 1.00 91.19 110 LEU A N 1
ATOM 817 C CA . LEU A 1 110 ? 4.429 0.539 5.147 1.00 91.19 110 LEU A CA 1
ATOM 818 C C . LEU A 1 110 ? 4.507 0.892 6.637 1.00 91.19 110 LEU A C 1
ATOM 820 O O . LEU A 1 110 ? 4.727 2.039 7.002 1.00 91.19 110 LEU A O 1
ATOM 824 N N . GLY A 1 111 ? 4.396 -0.105 7.511 1.00 90.69 111 GLY A N 1
ATOM 825 C CA . GLY A 1 111 ? 4.452 0.070 8.957 1.00 90.69 111 GLY A CA 1
ATOM 826 C C . GLY A 1 111 ? 3.479 -0.869 9.648 1.00 90.69 111 GLY A C 1
ATOM 827 O O . GLY A 1 111 ? 2.877 -1.726 9.000 1.00 90.69 111 GLY A O 1
ATOM 828 N N . SER A 1 112 ? 3.327 -0.698 10.956 1.00 92.88 112 SER A N 1
ATOM 829 C CA . SER A 1 112 ? 2.318 -1.416 11.732 1.00 92.88 112 SER A CA 1
ATOM 830 C C . SER A 1 112 ? 1.355 -0.446 12.393 1.00 92.88 112 SER A C 1
ATOM 832 O O . SER A 1 112 ? 1.754 0.675 12.716 1.00 92.88 112 SER A O 1
ATOM 834 N N . ASP A 1 113 ? 0.126 -0.909 12.612 1.00 94.31 113 ASP A N 1
ATOM 835 C CA . ASP A 1 113 ? -0.918 -0.216 13.374 1.00 94.31 113 ASP A CA 1
ATOM 836 C C . ASP A 1 113 ? -1.113 1.222 12.877 1.00 94.31 113 ASP A C 1
ATOM 838 O O . ASP A 1 113 ? -1.020 2.205 13.620 1.00 94.31 113 ASP A O 1
ATOM 842 N N . LEU A 1 114 ? -1.308 1.342 11.560 1.00 93.62 114 LEU A N 1
ATOM 843 C CA . LEU A 1 114 ? -1.427 2.634 10.899 1.00 93.62 114 LEU A CA 1
ATOM 844 C C . LEU A 1 114 ? -2.704 3.333 11.384 1.00 93.62 114 LEU A C 1
ATOM 846 O O . LEU A 1 114 ? -3.799 2.781 11.312 1.00 93.62 114 LEU A O 1
ATOM 850 N N . ALA A 1 115 ? -2.550 4.551 11.895 1.00 94.75 115 ALA A N 1
ATOM 851 C CA . ALA A 1 115 ? -3.653 5.326 12.454 1.00 94.75 115 ALA A CA 1
ATOM 852 C C . ALA A 1 115 ? -4.548 5.961 11.376 1.00 94.75 115 ALA A C 1
ATOM 854 O O . ALA A 1 115 ? -4.132 6.141 10.228 1.00 94.75 115 ALA A O 1
ATOM 855 N N . GLU A 1 116 ? -5.747 6.371 11.794 1.00 95.12 116 GLU A N 1
ATOM 856 C CA . GLU A 1 116 ? -6.780 6.990 10.964 1.00 95.12 116 GLU A CA 1
ATOM 857 C C . GLU A 1 116 ? -6.220 8.157 10.144 1.00 95.12 116 GLU A C 1
ATOM 859 O O . GLU A 1 116 ? -5.456 9.003 10.627 1.00 95.12 116 GLU A O 1
ATOM 864 N N . GLY A 1 117 ? -6.661 8.233 8.893 1.00 94.81 117 GLY A N 1
ATOM 865 C CA . GLY A 1 117 ? -6.359 9.320 7.983 1.00 94.81 117 GLY A CA 1
ATOM 866 C C . GLY A 1 117 ? -5.824 8.844 6.643 1.00 94.81 117 GLY A C 1
ATOM 867 O O . GLY A 1 117 ? -5.712 7.654 6.360 1.00 94.81 117 GLY A O 1
ATOM 868 N N . ARG A 1 118 ? -5.494 9.825 5.802 1.00 94.88 118 ARG A N 1
ATOM 869 C CA . ARG A 1 118 ? -4.901 9.588 4.489 1.00 94.88 118 ARG A CA 1
ATOM 870 C C . ARG A 1 118 ? -3.395 9.413 4.599 1.00 94.88 118 ARG A C 1
ATOM 872 O O . ARG A 1 118 ? -2.686 10.328 5.033 1.00 94.88 118 ARG A O 1
ATOM 879 N N . TRP A 1 119 ? -2.926 8.283 4.099 1.00 94.69 119 TRP A N 1
ATOM 880 C CA . TRP A 1 119 ? -1.526 7.974 3.880 1.00 94.69 119 TRP A CA 1
ATOM 881 C C . TRP A 1 119 ? -1.219 8.066 2.388 1.00 94.69 119 TRP A C 1
ATOM 883 O O . TRP A 1 119 ? -1.982 7.599 1.550 1.00 94.69 119 TRP A O 1
ATOM 893 N N . THR A 1 120 ? -0.113 8.715 2.048 1.00 95.00 120 THR A N 1
ATOM 894 C CA . THR A 1 120 ? 0.441 8.750 0.695 1.00 95.00 120 THR A CA 1
ATOM 895 C C . THR A 1 120 ? 1.662 7.853 0.667 1.00 95.00 120 THR A C 1
ATOM 897 O O . THR A 1 120 ? 2.638 8.107 1.382 1.00 95.00 120 THR A O 1
ATOM 900 N N . ILE A 1 121 ? 1.579 6.813 -0.150 1.00 93.69 121 ILE A N 1
ATOM 901 C CA . ILE A 1 121 ? 2.665 5.895 -0.462 1.00 93.69 121 ILE A CA 1
ATOM 902 C C . ILE A 1 121 ? 3.359 6.470 -1.691 1.00 93.69 121 ILE A C 1
ATOM 904 O O . ILE A 1 121 ? 2.698 6.751 -2.692 1.00 93.69 121 ILE A O 1
ATOM 908 N N . THR A 1 122 ? 4.667 6.672 -1.615 1.00 91.62 122 THR A N 1
ATOM 909 C CA . THR A 1 122 ? 5.498 7.078 -2.749 1.00 91.62 122 THR A CA 1
ATOM 910 C C . THR A 1 122 ? 6.579 6.028 -2.944 1.00 91.62 122 THR A C 1
ATOM 912 O O . THR A 1 122 ? 7.277 5.679 -1.992 1.00 91.62 122 THR A O 1
ATOM 915 N N . VAL A 1 123 ? 6.686 5.509 -4.162 1.00 87.19 123 VAL A N 1
ATOM 916 C CA . VAL A 1 123 ? 7.703 4.539 -4.565 1.00 87.19 123 VAL A CA 1
ATOM 917 C C . VAL A 1 123 ? 8.560 5.180 -5.638 1.00 87.19 123 VAL A C 1
ATOM 919 O O . VAL A 1 123 ? 8.085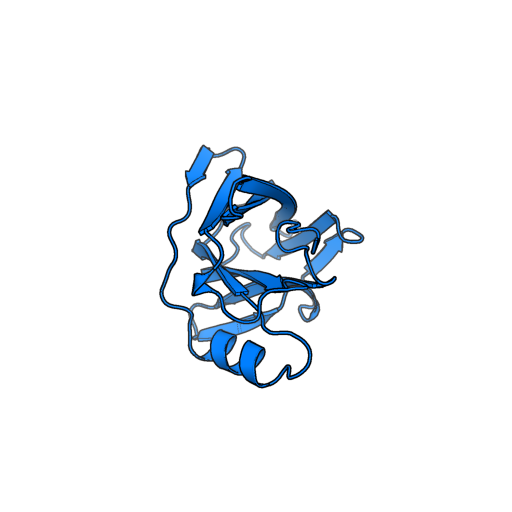 5.452 -6.741 1.00 87.19 123 VAL A O 1
ATOM 922 N N . ASP A 1 124 ? 9.820 5.398 -5.296 1.00 85.81 124 ASP A N 1
ATOM 923 C CA . ASP A 1 124 ? 10.846 5.912 -6.182 1.00 85.81 124 ASP A CA 1
ATOM 924 C C . ASP A 1 124 ? 11.733 4.754 -6.634 1.00 85.81 124 ASP A C 1
ATOM 926 O O . ASP A 1 124 ? 12.288 4.005 -5.829 1.00 85.81 124 ASP A O 1
ATOM 930 N N . ILE A 1 125 ? 11.846 4.583 -7.945 1.00 79.06 125 ILE A N 1
ATOM 931 C CA . ILE A 1 125 ? 12.633 3.519 -8.564 1.00 79.06 125 ILE A CA 1
ATOM 932 C C . ILE A 1 125 ? 13.734 4.171 -9.377 1.00 79.06 125 ILE A C 1
ATOM 934 O O . ILE A 1 125 ? 13.456 4.912 -10.324 1.00 79.06 125 ILE A O 1
ATOM 938 N N . GLU A 1 126 ? 14.976 3.871 -9.020 1.00 77.31 126 GLU A N 1
ATOM 939 C CA . GLU A 1 126 ? 16.173 4.277 -9.738 1.00 77.31 126 GLU A CA 1
ATOM 940 C C . GLU A 1 126 ? 16.818 3.058 -10.411 1.00 77.31 126 GLU A C 1
ATOM 942 O O . GLU A 1 126 ? 17.168 2.070 -9.766 1.00 77.31 126 GLU A O 1
ATOM 947 N N . GLU A 1 127 ? 17.006 3.138 -11.728 1.00 71.38 127 GLU A N 1
ATOM 948 C CA . GLU A 1 127 ? 17.737 2.133 -12.498 1.00 71.38 127 GLU A CA 1
ATOM 949 C C . GLU A 1 127 ? 19.052 2.719 -13.021 1.00 71.38 127 GLU A C 1
ATOM 951 O O . GLU A 1 127 ? 19.088 3.766 -13.688 1.00 71.38 127 GLU A O 1
ATOM 956 N N . GLN A 1 128 ? 20.150 2.013 -12.746 1.00 64.62 128 GLN A N 1
ATOM 957 C CA . GLN A 1 128 ? 21.489 2.411 -13.167 1.00 64.62 128 GLN A CA 1
ATOM 958 C C . GLN A 1 128 ? 21.760 1.987 -14.618 1.00 64.62 128 GLN A C 1
ATOM 960 O O . GLN A 1 128 ? 22.226 0.882 -14.894 1.00 64.62 128 GLN A O 1
ATOM 965 N N . GLY A 1 129 ? 21.555 2.898 -15.569 1.00 59.81 129 GLY A N 1
ATOM 966 C CA . GLY A 1 129 ? 22.029 2.743 -16.943 1.00 59.81 129 GLY A CA 1
ATOM 967 C C . GLY A 1 129 ? 23.425 3.345 -17.151 1.00 59.81 129 GLY A C 1
ATOM 968 O O . GLY A 1 129 ? 23.816 4.345 -16.553 1.00 59.81 129 GLY A O 1
ATOM 969 N N . SER A 1 130 ? 24.215 2.774 -18.064 1.00 57.47 130 SER A N 1
ATOM 970 C CA . SER A 1 130 ? 25.488 3.376 -18.490 1.00 57.47 130 SER A CA 1
ATOM 971 C C . SER A 1 130 ? 25.301 4.091 -19.838 1.00 57.47 130 SER A C 1
ATOM 973 O O . SER A 1 130 ? 25.089 3.404 -20.841 1.00 57.47 130 SER A O 1
ATOM 975 N N . PRO A 1 131 ? 25.387 5.438 -19.941 1.00 62.59 131 PRO A N 1
ATOM 976 C CA . PRO A 1 131 ? 25.818 6.419 -18.932 1.00 62.59 131 PRO A CA 1
ATOM 977 C C . PRO A 1 131 ? 24.685 7.151 -18.173 1.00 62.59 131 PRO A C 1
ATOM 979 O O . PRO A 1 131 ? 24.973 8.157 -17.526 1.00 62.59 131 PRO A O 1
ATOM 982 N N . TRP A 1 132 ? 23.420 6.741 -18.307 1.00 68.12 132 TRP A N 1
ATOM 983 C CA . TRP A 1 132 ? 22.263 7.485 -17.791 1.00 68.12 132 TRP A CA 1
ATOM 984 C C . TRP A 1 132 ? 21.584 6.769 -16.628 1.00 68.12 132 TRP A C 1
ATOM 986 O O . TRP A 1 132 ? 21.245 5.600 -16.748 1.00 68.12 132 TRP A O 1
ATOM 996 N N . VAL A 1 133 ? 21.306 7.505 -15.558 1.00 72.00 133 VAL A N 1
ATOM 997 C CA . VAL A 1 133 ? 20.412 7.063 -14.485 1.00 72.00 133 VAL A CA 1
ATOM 998 C C . VAL A 1 133 ? 18.988 7.449 -14.861 1.00 72.00 133 VAL A C 1
ATOM 1000 O O . VAL A 1 133 ? 18.753 8.595 -15.257 1.00 72.00 133 VAL A O 1
ATOM 1003 N N . ASN A 1 134 ? 18.051 6.512 -14.749 1.00 70.88 134 ASN A N 1
ATOM 1004 C CA . ASN A 1 134 ? 16.633 6.786 -14.944 1.00 70.88 134 ASN A CA 1
ATOM 1005 C C . ASN A 1 134 ? 15.896 6.634 -13.619 1.00 70.88 134 ASN A C 1
ATOM 1007 O O . ASN A 1 134 ? 16.103 5.648 -12.919 1.00 70.88 134 ASN A O 1
ATOM 1011 N N . THR A 1 135 ? 15.003 7.575 -13.320 1.00 77.31 135 THR A N 1
ATOM 1012 C CA . THR A 1 135 ? 14.147 7.529 -12.133 1.00 77.31 135 THR A CA 1
ATOM 1013 C C . THR A 1 135 ? 12.673 7.551 -12.520 1.00 77.31 135 THR A C 1
ATOM 1015 O O . THR A 1 135 ? 12.284 8.195 -13.503 1.00 77.31 135 THR A O 1
ATOM 1018 N N . ARG A 1 136 ? 11.845 6.835 -11.759 1.00 82.50 136 ARG A N 1
ATOM 1019 C CA . ARG A 1 136 ? 10.381 6.844 -11.863 1.00 82.50 136 ARG A CA 1
ATOM 1020 C C . ARG A 1 136 ? 9.770 6.918 -10.474 1.00 82.50 136 ARG A C 1
ATOM 1022 O O . ARG A 1 136 ? 10.172 6.167 -9.597 1.00 82.50 136 ARG A O 1
ATOM 1029 N N . GLU A 1 137 ? 8.795 7.804 -10.324 1.00 87.62 137 GLU A N 1
ATOM 1030 C CA . GLU A 1 137 ? 8.040 8.000 -9.088 1.00 87.62 137 GLU A CA 1
ATOM 1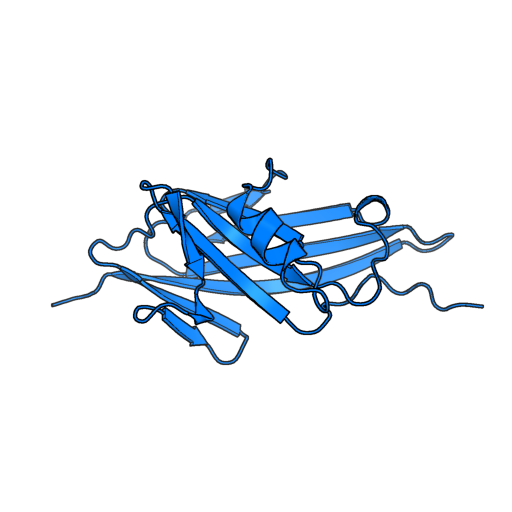031 C C . GLU A 1 137 ? 6.605 7.516 -9.315 1.00 87.62 137 GLU A C 1
ATOM 1033 O O . GLU A 1 137 ? 5.960 7.880 -10.307 1.00 87.62 137 GLU A O 1
ATOM 1038 N N . TYR A 1 138 ? 6.111 6.704 -8.389 1.00 89.00 138 TYR A N 1
ATOM 1039 C CA . TYR A 1 138 ? 4.728 6.251 -8.325 1.00 89.00 138 TYR A CA 1
ATOM 1040 C C . TYR A 1 138 ? 4.125 6.656 -6.991 1.00 89.00 138 TYR A C 1
ATOM 1042 O O . TYR A 1 138 ? 4.809 6.635 -5.968 1.00 89.00 138 TYR A O 1
ATOM 1050 N N . SER A 1 139 ? 2.844 7.024 -6.986 1.00 92.00 139 SER A N 1
ATOM 1051 C CA . SER A 1 139 ? 2.170 7.387 -5.748 1.00 92.00 139 SER A CA 1
ATOM 1052 C C . SER A 1 139 ? 0.734 6.898 -5.698 1.00 92.00 139 SER A C 1
ATOM 1054 O O . SER A 1 139 ? 0.002 7.021 -6.678 1.00 92.00 139 SER A O 1
ATOM 1056 N N . TRP A 1 140 ? 0.359 6.387 -4.527 1.00 94.62 140 TRP A N 1
ATOM 1057 C CA . TRP A 1 140 ? -0.975 5.886 -4.217 1.00 94.62 140 TRP A CA 1
ATOM 1058 C C . TRP A 1 140 ? -1.428 6.335 -2.834 1.00 94.62 140 TRP A C 1
ATOM 1060 O O . TRP A 1 140 ? -0.609 6.698 -1.978 1.00 94.62 140 TRP A O 1
ATOM 1070 N N . TYR A 1 141 ? -2.736 6.273 -2.601 1.00 95.12 141 TYR A N 1
ATOM 1071 C CA . TYR A 1 141 ? -3.342 6.590 -1.314 1.00 95.12 141 TYR A CA 1
ATOM 1072 C C . TYR A 1 141 ? -3.800 5.342 -0.557 1.00 95.12 141 TYR A C 1
ATOM 1074 O O . TYR A 1 141 ? -4.318 4.392 -1.138 1.00 95.12 141 TYR A O 1
ATOM 1082 N N . LEU A 1 142 ? -3.639 5.378 0.762 1.00 95.94 142 LEU A N 1
ATOM 1083 C CA . LEU A 1 142 ? -4.290 4.470 1.697 1.00 95.94 142 LEU A CA 1
ATOM 1084 C C . LEU A 1 142 ? -5.056 5.320 2.714 1.00 95.94 142 LEU A C 1
ATOM 1086 O O . LEU A 1 142 ? -4.451 5.977 3.563 1.00 95.94 142 LEU A O 1
ATOM 1090 N N . ASP A 1 143 ? -6.378 5.341 2.603 1.00 96.19 143 ASP A N 1
ATOM 1091 C CA . ASP A 1 143 ? -7.260 6.039 3.534 1.00 96.19 143 ASP A CA 1
ATOM 1092 C C . ASP A 1 143 ? -7.706 5.059 4.623 1.00 96.19 143 ASP A C 1
ATOM 1094 O O . ASP A 1 143 ? -8.397 4.091 4.333 1.00 96.19 143 ASP A O 1
ATOM 1098 N N . ILE A 1 144 ? -7.326 5.304 5.875 1.00 96.44 144 ILE A N 1
ATOM 1099 C CA . ILE A 1 144 ? -7.788 4.525 7.033 1.00 96.44 144 ILE A CA 1
ATOM 1100 C C . ILE A 1 144 ? -8.938 5.292 7.670 1.00 96.44 144 ILE A C 1
ATOM 1102 O O . ILE A 1 144 ? -8.766 6.456 8.044 1.00 96.44 144 ILE A O 1
ATOM 1106 N N . ILE A 1 145 ? -10.110 4.666 7.747 1.00 95.88 145 ILE A N 1
ATOM 1107 C CA . IL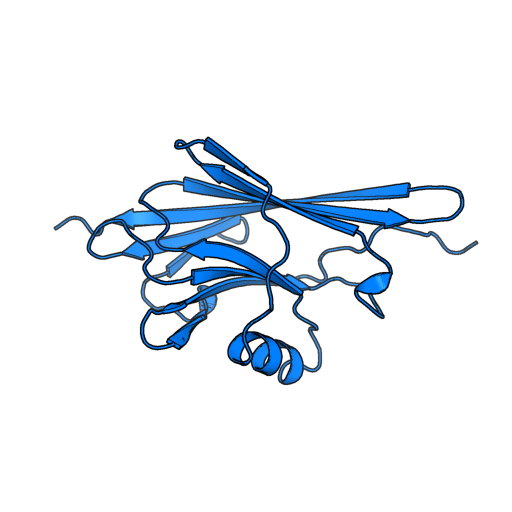E A 1 145 ? -11.368 5.321 8.116 1.00 95.88 145 ILE A CA 1
ATOM 1108 C C . ILE A 1 145 ? -12.007 4.561 9.276 1.00 95.88 145 ILE A C 1
ATOM 1110 O O . ILE A 1 145 ? -12.339 3.392 9.123 1.00 95.88 145 ILE A O 1
ATOM 1114 N N . GLU A 1 146 ? -12.241 5.236 10.401 1.00 95.38 146 GLU A N 1
ATOM 1115 C CA . GLU A 1 146 ? -13.046 4.680 11.495 1.00 95.38 146 GLU A CA 1
ATOM 1116 C C . GLU A 1 146 ? -14.520 4.564 11.061 1.00 95.38 146 GLU A C 1
ATOM 1118 O O . GLU A 1 146 ? -15.114 5.546 10.591 1.00 95.38 146 GLU A O 1
ATOM 1123 N N . GLU A 1 147 ? -15.131 3.389 11.227 1.00 91.94 147 GLU A N 1
ATOM 1124 C CA . GLU A 1 147 ? -16.578 3.237 11.078 1.00 91.94 147 GLU A CA 1
A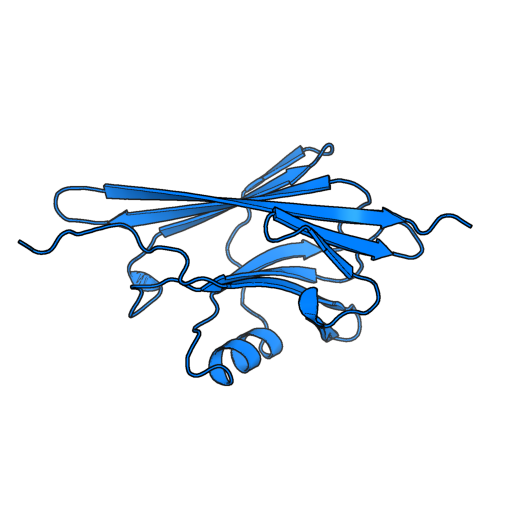TOM 1125 C C . GLU A 1 147 ? -17.290 4.061 12.162 1.00 91.94 147 GLU A C 1
ATOM 1127 O O . GLU A 1 147 ? -17.065 3.898 13.359 1.00 91.94 147 GLU A O 1
ATOM 1132 N N . ARG A 1 148 ? -18.156 4.991 11.744 1.00 76.75 148 ARG A N 1
ATOM 1133 C CA . ARG A 1 148 ? -18.937 5.820 12.670 1.00 76.75 148 ARG A CA 1
ATOM 1134 C C . ARG A 1 148 ? -20.389 5.366 12.685 1.00 76.75 148 ARG A C 1
ATOM 1136 O O . ARG A 1 148 ? -21.091 5.568 11.693 1.00 76.75 148 ARG A O 1
ATOM 1143 N N . ASP A 1 149 ? -20.809 4.823 13.826 1.00 64.12 149 ASP A N 1
ATOM 1144 C CA . ASP A 1 149 ? -22.211 4.540 14.177 1.00 64.12 149 ASP A CA 1
ATOM 1145 C C . ASP A 1 149 ? -23.122 5.789 14.154 1.00 64.12 149 ASP A C 1
ATOM 1147 O O . ASP A 1 149 ? -22.689 6.886 14.595 1.00 64.12 149 ASP A O 1
#

Foldseek 3Di:
DDPPAFWDFPPDKWKWFQAPVRDIDTLVRDPQWDDPVPQAIEGEDAAQWPAGWMKMKTFTDDPPDPVQKDKWKWKDFPVGIDTFDADDDDPVVVVVLVVCPPGNIDIGTNGGGDGAAKMKMKMWMWGDDVVDIHIDIDIHIYGRHHDDD